Protein AF-A0A2U8VR85-F1 (afdb_monomer_lite)

Sequence (75 aa):
MKARASAPGSLPGSDVPQPWSGVEPEDLEAAARILCTLRPGSRAAEWLMERATYLRAMRSPPSADLRGQSALLLA

Structure (mmCIF, N/CA/C/O backbone):
data_AF-A0A2U8VR85-F1
#
_entry.id   AF-A0A2U8VR85-F1
#
loop_
_atom_site.group_PDB
_atom_site.id
_atom_site.type_symbol
_atom_site.label_atom_id
_atom_site.label_alt_id
_atom_site.label_comp_id
_atom_site.label_asym_id
_atom_site.label_entity_id
_atom_site.label_seq_id
_atom_site.pdbx_PDB_ins_code
_atom_site.Cartn_x
_atom_site.Cartn_y
_atom_site.Cartn_z
_atom_site.occupancy
_atom_site.B_iso_or_equiv
_atom_site.auth_seq_id
_atom_site.auth_comp_id
_atom_site.auth_asym_id
_atom_site.auth_atom_id
_atom_site.pdbx_PDB_model_num
ATOM 1 N N . MET A 1 1 ? 44.098 -35.396 -23.321 1.00 39.97 1 MET A N 1
ATOM 2 C CA . MET A 1 1 ? 43.432 -34.818 -22.132 1.00 39.97 1 MET A CA 1
ATOM 3 C C . MET A 1 1 ? 43.126 -33.355 -22.429 1.00 39.97 1 MET A C 1
ATOM 5 O O . MET A 1 1 ? 44.063 -32.586 -22.573 1.00 39.97 1 MET A O 1
ATOM 9 N N . LYS A 1 2 ? 41.858 -32.978 -22.639 1.00 43.00 2 LYS A N 1
ATOM 10 C CA . LYS A 1 2 ? 41.463 -31.590 -22.936 1.00 43.00 2 LYS A CA 1
ATOM 11 C C . LYS A 1 2 ? 40.457 -31.169 -21.869 1.00 43.00 2 LYS A C 1
ATOM 13 O O . LYS A 1 2 ? 39.348 -31.696 -21.836 1.00 43.00 2 LYS A O 1
ATOM 18 N N . ALA A 1 3 ? 40.890 -30.310 -20.950 1.00 47.59 3 ALA A N 1
ATOM 19 C CA . ALA A 1 3 ? 40.046 -29.787 -19.887 1.00 47.59 3 ALA A CA 1
ATOM 20 C C . ALA A 1 3 ? 38.924 -28.949 -20.517 1.00 47.59 3 ALA A C 1
ATOM 22 O O . ALA A 1 3 ? 39.183 -27.960 -21.204 1.00 47.59 3 ALA A O 1
ATOM 23 N N . ARG A 1 4 ? 37.676 -29.387 -20.330 1.00 47.66 4 ARG A N 1
ATOM 24 C CA . ARG A 1 4 ? 36.493 -28.574 -20.608 1.00 47.66 4 ARG A CA 1
ATOM 25 C C . ARG A 1 4 ? 36.468 -27.459 -19.567 1.00 47.66 4 ARG A C 1
ATOM 27 O O . ARG A 1 4 ? 36.270 -27.732 -18.389 1.00 47.66 4 ARG A O 1
ATOM 34 N N . ALA A 1 5 ? 36.685 -26.226 -20.010 1.00 49.44 5 ALA A N 1
ATOM 35 C CA . ALA A 1 5 ? 36.338 -25.051 -19.231 1.00 49.44 5 ALA A CA 1
ATOM 36 C C . ALA A 1 5 ? 34.815 -25.060 -19.039 1.00 49.44 5 ALA A C 1
ATOM 38 O O . ALA A 1 5 ? 34.058 -24.836 -19.985 1.00 49.44 5 ALA A O 1
ATOM 39 N N . SER A 1 6 ? 34.375 -25.419 -17.835 1.00 49.06 6 SER A N 1
ATOM 40 C CA . SER A 1 6 ? 32.993 -25.255 -17.405 1.00 49.06 6 SER A CA 1
ATOM 41 C C . SER A 1 6 ? 32.653 -23.770 -17.466 1.00 49.06 6 SER A C 1
ATOM 43 O O . SER A 1 6 ? 33.364 -22.945 -16.892 1.00 49.06 6 SER A O 1
ATOM 45 N N . ALA A 1 7 ? 31.592 -23.437 -18.199 1.00 57.72 7 ALA A N 1
ATOM 46 C CA . ALA A 1 7 ? 31.021 -22.100 -18.215 1.00 57.72 7 ALA A CA 1
ATOM 47 C C . ALA A 1 7 ? 30.762 -21.625 -16.771 1.00 57.72 7 ALA A C 1
ATOM 49 O O . ALA A 1 7 ? 30.392 -22.454 -15.931 1.00 57.72 7 ALA A O 1
ATOM 50 N N . PRO A 1 8 ? 30.951 -20.329 -16.461 1.00 51.12 8 PRO A N 1
ATOM 51 C CA . PRO A 1 8 ? 30.590 -19.798 -15.157 1.00 51.12 8 PRO A CA 1
ATOM 52 C C . PRO A 1 8 ? 29.098 -20.049 -14.950 1.00 51.12 8 PRO A C 1
ATOM 54 O O . PRO A 1 8 ? 28.265 -19.583 -15.728 1.00 51.12 8 PRO A O 1
ATOM 57 N N . GLY A 1 9 ? 28.789 -20.865 -13.942 1.00 48.25 9 GLY A N 1
ATOM 58 C CA . GLY A 1 9 ? 27.426 -21.195 -13.571 1.00 48.25 9 GLY A CA 1
ATOM 59 C C . GLY A 1 9 ? 26.634 -19.913 -13.372 1.00 48.25 9 GLY A C 1
ATOM 60 O O . GLY A 1 9 ? 27.042 -19.035 -12.611 1.00 48.25 9 GLY A O 1
ATOM 61 N N . SER A 1 10 ? 25.506 -19.811 -14.072 1.00 51.75 10 SER A N 1
ATOM 62 C CA . SER A 1 10 ? 24.425 -18.921 -13.679 1.00 51.75 10 SER A CA 1
ATOM 63 C C . SER A 1 10 ? 24.191 -19.131 -12.188 1.00 51.75 10 SER A C 1
ATOM 65 O O . SER A 1 10 ? 23.878 -20.244 -11.763 1.00 51.75 10 SER A O 1
ATOM 67 N N . LEU A 1 11 ? 24.409 -18.084 -11.392 1.00 59.50 11 LEU A N 1
ATOM 68 C CA . LEU A 1 11 ? 23.994 -18.080 -9.997 1.00 59.50 11 LEU A CA 1
ATOM 69 C C . LEU A 1 11 ? 22.512 -18.484 -9.987 1.00 59.50 11 LEU A C 1
ATOM 71 O O . LEU A 1 11 ? 21.750 -17.887 -10.757 1.00 59.50 11 LEU A O 1
ATOM 75 N N . PRO A 1 12 ? 22.094 -19.500 -9.206 1.00 56.53 12 PRO A N 1
ATOM 76 C CA . PRO A 1 12 ? 20.676 -19.764 -9.032 1.00 56.53 12 PRO A CA 1
ATOM 77 C C . PRO A 1 12 ? 20.057 -18.443 -8.591 1.00 56.53 12 PRO A C 1
ATOM 79 O O . PRO A 1 12 ? 20.561 -17.809 -7.658 1.00 56.53 12 PRO A O 1
ATOM 82 N N . GLY A 1 13 ? 19.070 -17.973 -9.359 1.00 55.38 13 GLY A N 1
ATOM 83 C CA . GLY A 1 13 ? 18.360 -16.739 -9.066 1.00 55.38 13 GLY A CA 1
ATOM 84 C C . GLY A 1 13 ? 18.034 -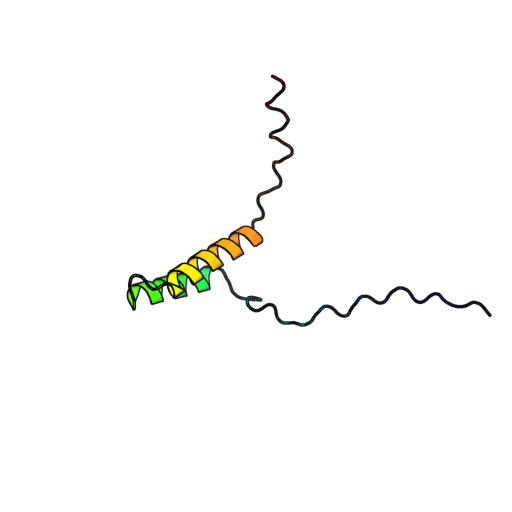16.739 -7.585 1.00 55.38 13 GLY A C 1
ATOM 85 O O . GLY A 1 13 ? 17.567 -17.744 -7.062 1.00 55.38 13 GLY A O 1
ATOM 86 N N . SER A 1 14 ? 18.403 -15.664 -6.899 1.00 54.09 14 SER A N 1
ATOM 87 C CA . SER A 1 14 ? 18.091 -15.489 -5.491 1.00 54.09 14 SER A CA 1
ATOM 88 C C . SER A 1 14 ? 16.571 -15.603 -5.348 1.00 54.09 14 SER A C 1
ATOM 90 O O . SER A 1 14 ? 15.865 -14.623 -5.573 1.00 54.09 14 SER A O 1
ATOM 92 N N . ASP A 1 15 ? 16.074 -16.799 -5.016 1.00 61.12 15 ASP A N 1
ATOM 93 C CA . ASP A 1 15 ? 14.689 -17.134 -4.648 1.00 61.12 15 ASP A CA 1
ATOM 94 C C . ASP A 1 15 ? 14.338 -16.490 -3.295 1.00 61.12 15 ASP A C 1
ATOM 96 O O . ASP A 1 15 ? 13.658 -17.053 -2.443 1.00 61.12 15 ASP A O 1
ATOM 100 N N . VAL A 1 16 ? 14.859 -15.288 -3.052 1.00 62.22 16 VAL 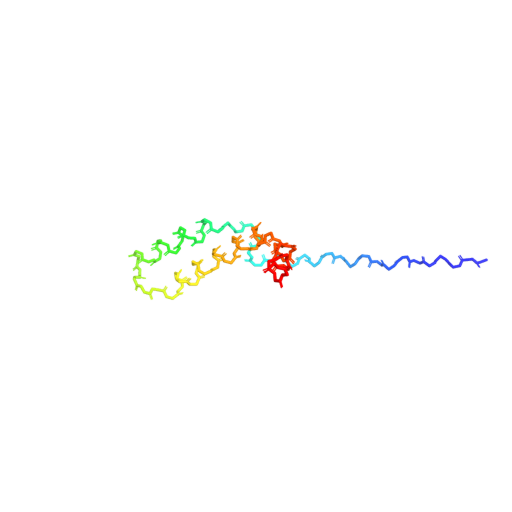A N 1
ATOM 101 C CA . VAL A 1 16 ? 14.404 -14.431 -1.980 1.00 62.22 16 VAL A CA 1
ATOM 102 C C . VAL A 1 16 ? 13.122 -13.809 -2.510 1.00 62.22 16 VAL A C 1
ATOM 104 O O . VAL A 1 16 ? 13.199 -12.969 -3.417 1.00 62.22 16 VAL A O 1
ATOM 107 N N . PRO A 1 17 ? 11.942 -14.214 -1.999 1.00 60.28 17 PRO A N 1
ATOM 108 C CA . PRO A 1 17 ? 10.703 -13.565 -2.372 1.00 60.28 17 PRO A CA 1
ATOM 109 C C . PRO A 1 17 ? 10.875 -12.081 -2.083 1.00 60.28 17 PRO A C 1
ATOM 111 O O . PRO A 1 17 ? 11.091 -11.667 -0.941 1.00 60.28 17 PRO A O 1
ATOM 114 N N . GLN A 1 18 ? 10.848 -11.276 -3.144 1.00 66.94 18 GLN A N 1
ATOM 115 C CA . GLN A 1 18 ? 10.873 -9.836 -2.981 1.00 66.94 18 GLN A CA 1
ATOM 116 C C . GLN A 1 18 ? 9.652 -9.486 -2.127 1.00 66.94 18 GLN A C 1
ATOM 118 O O . GLN A 1 18 ? 8.556 -9.939 -2.460 1.00 66.94 18 GLN A O 1
ATOM 123 N N . PRO A 1 19 ? 9.802 -8.702 -1.047 1.00 68.50 19 PRO A N 1
ATOM 124 C CA . PRO A 1 19 ? 8.754 -8.497 -0.040 1.00 68.50 19 PRO A CA 1
ATOM 125 C C . PRO A 1 19 ? 7.463 -7.842 -0.569 1.00 68.50 19 PRO A C 1
ATOM 127 O O . PRO A 1 19 ? 6.522 -7.634 0.184 1.00 68.50 19 PRO A O 1
ATOM 130 N N . TRP A 1 20 ? 7.417 -7.525 -1.864 1.00 72.00 20 TRP A N 1
ATOM 131 C CA . TRP A 1 20 ? 6.313 -6.885 -2.577 1.00 72.00 20 TRP A CA 1
ATOM 132 C C . TRP A 1 20 ? 6.014 -7.571 -3.917 1.00 72.00 20 TRP A C 1
ATOM 134 O O . TRP A 1 20 ? 5.324 -7.006 -4.762 1.00 72.00 20 TRP A O 1
ATOM 144 N N . SER A 1 21 ? 6.572 -8.765 -4.145 1.00 74.31 21 SER A N 1
ATOM 145 C CA . SER A 1 21 ? 6.274 -9.566 -5.329 1.00 74.31 21 SER A CA 1
ATOM 146 C C . SER A 1 21 ? 4.795 -9.950 -5.310 1.00 74.31 21 SER A C 1
ATOM 148 O O . SER A 1 21 ? 4.334 -10.558 -4.347 1.00 74.31 21 SER A O 1
ATOM 150 N N . GLY A 1 22 ? 4.053 -9.567 -6.351 1.00 83.19 22 GLY A N 1
ATOM 151 C CA . GLY A 1 22 ? 2.613 -9.825 -6.458 1.00 83.19 22 GLY A CA 1
ATOM 152 C C . GLY A 1 22 ? 1.709 -8.850 -5.699 1.00 83.19 22 GLY A C 1
ATOM 153 O O . GLY A 1 22 ? 0.514 -9.104 -5.609 1.00 83.19 22 GLY A O 1
ATOM 154 N N . VAL A 1 23 ? 2.248 -7.752 -5.156 1.00 89.00 23 VAL A N 1
ATOM 155 C CA . VAL A 1 23 ? 1.434 -6.669 -4.587 1.00 89.00 23 VAL A CA 1
ATOM 156 C C . VAL A 1 23 ? 1.162 -5.620 -5.662 1.00 89.00 23 VAL A C 1
ATOM 158 O O . VAL A 1 23 ? 2.101 -5.034 -6.214 1.00 89.00 23 VAL A O 1
ATOM 161 N N . GLU A 1 24 ? -0.117 -5.353 -5.926 1.00 92.38 24 GLU A N 1
ATOM 162 C CA . GLU A 1 24 ? -0.528 -4.322 -6.873 1.00 92.38 24 GLU A CA 1
ATOM 163 C C . GLU A 1 24 ? -0.594 -2.942 -6.193 1.00 92.38 24 GLU A C 1
ATOM 165 O O . GLU A 1 24 ? -0.980 -2.825 -5.024 1.00 92.38 24 GLU A O 1
ATOM 170 N N . PRO A 1 25 ? -0.208 -1.859 -6.892 1.00 92.56 25 PRO A N 1
ATOM 171 C CA . PRO A 1 25 ? -0.280 -0.512 -6.338 1.00 92.56 25 PRO A CA 1
ATOM 172 C C . PRO A 1 25 ? -1.714 -0.109 -5.969 1.00 92.56 25 PRO A C 1
ATOM 174 O O . PRO A 1 25 ? -1.911 0.611 -4.993 1.00 92.56 25 PRO A O 1
ATOM 177 N N . GLU A 1 26 ? -2.714 -0.605 -6.694 1.00 95.00 26 GLU A N 1
ATOM 178 C CA . GLU A 1 26 ? -4.134 -0.372 -6.420 1.00 95.00 26 GLU A CA 1
ATOM 179 C C . GLU A 1 26 ? -4.555 -0.940 -5.054 1.00 95.00 26 GLU A C 1
ATOM 181 O O . GLU A 1 26 ? -5.302 -0.287 -4.320 1.00 95.00 26 GLU A O 1
ATOM 186 N N . ASP A 1 27 ? -4.028 -2.109 -4.676 1.00 94.69 27 ASP A N 1
ATOM 187 C CA . ASP A 1 27 ? -4.324 -2.747 -3.388 1.00 94.69 27 ASP A CA 1
ATOM 188 C C . ASP A 1 27 ? -3.755 -1.932 -2.220 1.00 94.69 27 ASP A C 1
ATOM 190 O O . ASP A 1 27 ? -4.415 -1.735 -1.194 1.00 94.69 27 ASP A O 1
ATOM 194 N N . LEU A 1 28 ? -2.543 -1.393 -2.388 1.00 94.88 28 LEU A N 1
ATOM 195 C CA . LEU A 1 28 ? -1.908 -0.523 -1.397 1.00 94.88 28 LEU A CA 1
ATOM 196 C C . LEU A 1 28 ? -2.681 0.789 -1.215 1.00 94.88 28 LEU A C 1
ATOM 198 O O . LEU A 1 28 ? -2.849 1.251 -0.086 1.00 94.88 28 LEU A O 1
ATOM 202 N N . GLU A 1 29 ? -3.200 1.375 -2.294 1.00 96.00 29 GLU A N 1
ATOM 203 C CA . GLU A 1 29 ? -4.039 2.573 -2.209 1.00 96.00 29 GLU A CA 1
ATOM 204 C C . GLU A 1 29 ? -5.383 2.308 -1.542 1.00 96.00 29 GLU A C 1
ATOM 206 O O . GLU A 1 29 ? -5.845 3.129 -0.746 1.00 96.00 29 GLU A O 1
ATOM 211 N N . ALA A 1 30 ? -6.017 1.175 -1.848 1.00 96.38 30 ALA A N 1
ATOM 212 C CA . ALA A 1 30 ? -7.255 0.773 -1.197 1.00 96.38 30 ALA A CA 1
ATOM 213 C C . ALA A 1 30 ? -7.040 0.608 0.316 1.00 96.38 30 ALA A C 1
ATOM 215 O O . ALA A 1 30 ? -7.783 1.189 1.112 1.00 96.38 30 ALA A O 1
ATOM 216 N N . ALA A 1 31 ? -5.971 -0.090 0.715 1.00 95.44 31 ALA A N 1
ATOM 217 C CA . ALA A 1 31 ? -5.587 -0.240 2.115 1.00 95.44 31 ALA A CA 1
ATOM 218 C C . ALA A 1 31 ? -5.290 1.113 2.783 1.00 95.44 31 ALA A C 1
ATOM 220 O O . ALA A 1 31 ? -5.764 1.368 3.891 1.00 95.44 31 ALA A O 1
ATOM 221 N N . ALA A 1 32 ? -4.574 2.014 2.102 1.00 96.00 32 ALA A N 1
ATOM 222 C CA . ALA A 1 32 ? -4.294 3.356 2.606 1.00 96.00 32 ALA A CA 1
ATOM 223 C C . ALA A 1 32 ? -5.576 4.170 2.832 1.00 96.00 32 ALA A C 1
ATOM 225 O O . ALA A 1 32 ? -5.725 4.803 3.874 1.00 96.00 32 ALA A O 1
ATOM 226 N N . ARG A 1 33 ? -6.530 4.127 1.892 1.00 95.12 33 ARG A N 1
ATOM 227 C CA . ARG A 1 33 ? -7.819 4.830 2.012 1.00 95.12 33 ARG A CA 1
ATOM 228 C C . ARG A 1 33 ? -8.636 4.311 3.191 1.00 95.12 33 ARG A C 1
ATOM 230 O O . ARG A 1 33 ? -9.142 5.122 3.961 1.00 95.12 33 ARG A O 1
ATOM 237 N N . ILE A 1 34 ? -8.714 2.989 3.365 1.00 96.69 34 ILE A N 1
ATOM 238 C CA . ILE A 1 34 ? -9.365 2.367 4.530 1.00 96.69 34 ILE A CA 1
ATOM 239 C C . ILE A 1 34 ? -8.668 2.811 5.821 1.00 96.69 34 ILE A C 1
ATOM 241 O O . ILE A 1 34 ? -9.316 3.165 6.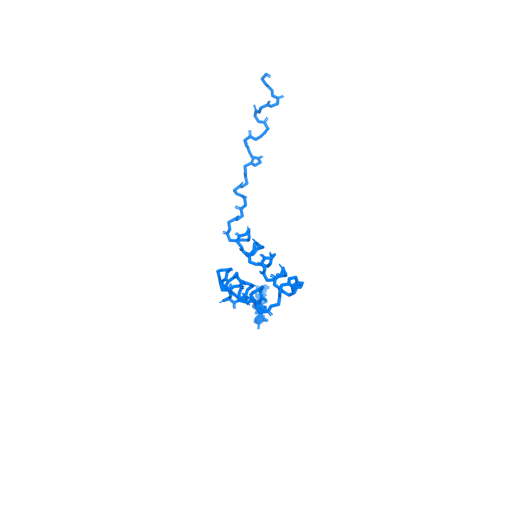800 1.00 96.69 34 ILE A O 1
ATOM 245 N N . LEU A 1 35 ? -7.338 2.848 5.835 1.00 95.50 35 LEU A N 1
ATOM 246 C CA . LEU A 1 35 ? -6.608 3.255 7.027 1.00 95.50 35 LEU A CA 1
ATOM 247 C C . LEU A 1 35 ? -6.802 4.744 7.348 1.00 95.50 35 LEU A C 1
ATOM 249 O O . LEU A 1 35 ? -6.917 5.092 8.519 1.00 95.50 35 LEU A O 1
ATOM 253 N N . CYS A 1 36 ? -6.899 5.609 6.338 1.00 94.31 36 CYS A N 1
ATOM 254 C CA . CYS A 1 36 ? -7.232 7.023 6.511 1.00 94.31 36 CYS A CA 1
ATOM 255 C C . CYS A 1 36 ? -8.638 7.231 7.084 1.00 94.31 36 CYS A C 1
ATOM 257 O O . CYS A 1 36 ? -8.824 8.160 7.869 1.00 94.31 36 CYS A O 1
ATOM 259 N N . THR A 1 37 ? -9.619 6.391 6.726 1.00 94.06 37 THR A N 1
ATOM 260 C CA . THR A 1 37 ? -10.978 6.501 7.286 1.00 94.06 37 THR A CA 1
ATOM 261 C C . THR A 1 37 ? -11.024 6.071 8.749 1.00 94.06 37 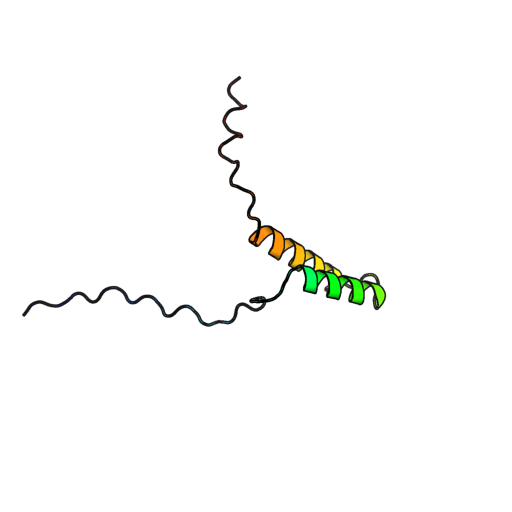THR A C 1
ATOM 263 O O . THR A 1 37 ? -11.700 6.705 9.554 1.00 94.06 37 THR A O 1
ATOM 266 N N . LEU A 1 38 ? -10.272 5.028 9.107 1.00 95.06 38 LEU A N 1
ATOM 267 C CA . LEU A 1 38 ? -10.190 4.524 10.479 1.00 95.06 38 LEU A CA 1
ATOM 268 C C . LEU A 1 38 ? -9.307 5.398 11.375 1.00 95.06 38 LEU A C 1
ATOM 270 O O . LEU A 1 38 ? -9.569 5.538 12.569 1.00 95.06 38 LEU A O 1
ATOM 274 N N . ARG A 1 39 ? -8.238 5.968 10.814 1.00 94.88 39 ARG A N 1
ATOM 275 C CA . ARG A 1 39 ? -7.254 6.777 11.532 1.00 94.88 39 ARG A CA 1
ATOM 276 C C . ARG A 1 39 ? -6.730 7.912 10.642 1.00 94.88 39 ARG A C 1
ATOM 278 O O . ARG A 1 39 ? -5.695 7.757 9.984 1.00 94.88 39 ARG A O 1
ATOM 285 N N . PRO A 1 40 ? -7.397 9.075 10.660 1.00 91.94 40 PRO A N 1
ATOM 286 C CA . PRO A 1 40 ? -6.916 10.266 9.971 1.00 91.94 40 PRO A CA 1
ATOM 287 C C . PRO A 1 40 ? -5.495 10.634 10.424 1.00 91.94 40 PRO A C 1
ATOM 289 O O . PRO A 1 40 ? -5.192 10.599 11.617 1.00 91.94 40 PRO A O 1
ATOM 292 N N . GLY A 1 41 ? -4.609 10.952 9.476 1.00 91.12 41 GLY A N 1
ATOM 293 C CA . GLY A 1 41 ? -3.199 11.263 9.762 1.00 91.12 41 GLY A CA 1
ATOM 294 C C . GLY A 1 41 ? -2.330 10.044 10.104 1.00 91.12 41 GLY A C 1
ATOM 295 O O . GLY A 1 41 ? -1.279 10.176 10.732 1.00 91.12 41 GLY A O 1
ATOM 296 N N . SER A 1 42 ? -2.764 8.831 9.748 1.00 95.56 42 SER A N 1
ATOM 297 C CA . SER A 1 42 ? -1.944 7.634 9.923 1.00 95.56 42 SER A CA 1
ATOM 298 C C . SER A 1 42 ? -0.731 7.654 8.993 1.00 95.56 42 SER A C 1
ATOM 300 O O . SER A 1 42 ? -0.859 7.474 7.784 1.00 95.56 42 SER A O 1
ATOM 302 N N . ARG A 1 43 ? 0.470 7.735 9.573 1.00 96.31 43 ARG A N 1
ATOM 303 C CA . ARG A 1 43 ? 1.742 7.626 8.837 1.00 96.31 43 ARG A CA 1
ATOM 304 C C . ARG A 1 43 ? 1.886 6.318 8.050 1.00 96.31 43 ARG A C 1
ATOM 306 O O . ARG A 1 43 ? 2.565 6.267 7.033 1.00 96.31 43 ARG A O 1
ATOM 313 N N . ALA A 1 44 ? 1.227 5.249 8.500 1.00 93.81 44 ALA A N 1
ATOM 314 C CA . ALA A 1 44 ? 1.186 3.997 7.751 1.00 93.81 44 ALA A CA 1
ATOM 315 C C . ALA A 1 44 ? 0.361 4.122 6.456 1.00 93.81 44 ALA A C 1
ATOM 317 O O . ALA A 1 44 ? 0.695 3.477 5.470 1.00 93.81 44 ALA A O 1
ATOM 318 N N . ALA A 1 45 ? -0.675 4.968 6.426 1.00 94.31 45 ALA A N 1
ATOM 319 C CA . ALA A 1 45 ? -1.468 5.203 5.220 1.00 94.31 45 ALA A CA 1
ATOM 320 C C . ALA A 1 45 ? -0.668 6.009 4.192 1.00 94.31 45 ALA A C 1
ATOM 322 O O . ALA A 1 45 ? -0.654 5.662 3.014 1.00 94.31 45 ALA A O 1
ATOM 323 N N . GLU A 1 46 ? 0.050 7.035 4.657 1.00 94.62 46 GLU A N 1
ATOM 324 C CA . GLU A 1 46 ? 0.986 7.813 3.836 1.00 94.62 46 GLU A CA 1
ATOM 325 C C . GLU A 1 46 ? 2.035 6.898 3.197 1.00 94.62 46 GLU A C 1
ATOM 327 O O . GLU A 1 46 ? 2.206 6.903 1.980 1.00 94.62 46 GLU A O 1
ATOM 332 N N . TRP A 1 47 ? 2.654 6.025 3.996 1.00 95.69 47 TRP A N 1
ATOM 333 C CA . TRP A 1 47 ? 3.658 5.083 3.507 1.00 95.69 47 TRP A CA 1
ATOM 334 C C . TRP A 1 47 ? 3.108 4.102 2.460 1.00 95.69 47 TRP A C 1
ATOM 336 O O . TRP A 1 47 ? 3.775 3.814 1.466 1.00 95.69 47 TRP A O 1
ATOM 346 N N . LEU A 1 48 ? 1.877 3.611 2.640 1.00 95.38 48 LEU A N 1
ATOM 347 C CA . LEU A 1 48 ? 1.213 2.760 1.649 1.00 95.38 48 LEU A CA 1
ATOM 348 C C . LEU A 1 48 ? 0.970 3.509 0.327 1.00 95.38 48 LEU A C 1
ATOM 350 O O . LEU A 1 48 ? 1.214 2.943 -0.740 1.00 95.38 48 LEU A O 1
ATOM 354 N N . MET A 1 49 ? 0.563 4.783 0.375 1.00 95.12 49 MET A N 1
ATOM 355 C CA . MET A 1 49 ? 0.391 5.613 -0.827 1.00 95.12 49 MET A CA 1
ATOM 356 C C . MET A 1 49 ? 1.718 5.930 -1.529 1.00 95.12 49 MET A C 1
ATOM 358 O O . MET A 1 49 ? 1.815 5.817 -2.756 1.00 95.12 49 MET A O 1
ATOM 362 N N . GLU A 1 50 ? 2.760 6.285 -0.776 1.00 94.62 50 GLU A N 1
ATOM 363 C CA . GLU A 1 50 ? 4.112 6.476 -1.315 1.00 94.62 50 GLU A CA 1
ATOM 364 C C . GLU A 1 50 ? 4.609 5.200 -1.999 1.00 94.62 50 GLU A C 1
ATOM 366 O O . GLU A 1 50 ? 5.159 5.238 -3.106 1.00 94.62 50 GLU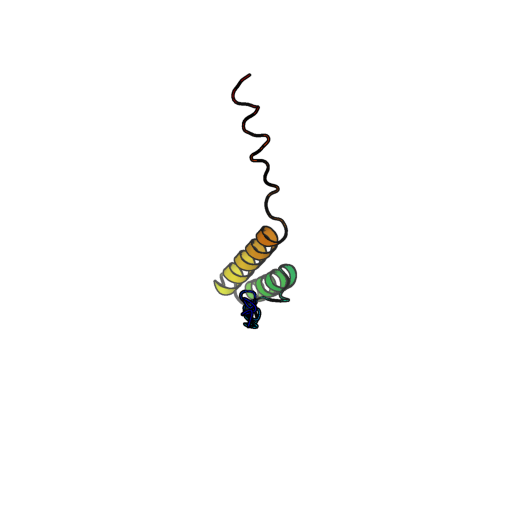 A O 1
ATOM 371 N N . ARG A 1 51 ? 4.362 4.041 -1.379 1.00 92.56 51 ARG A N 1
ATOM 372 C CA . ARG A 1 51 ? 4.776 2.754 -1.931 1.00 92.56 51 ARG A CA 1
ATOM 373 C C . ARG A 1 51 ? 4.009 2.389 -3.200 1.00 92.56 51 A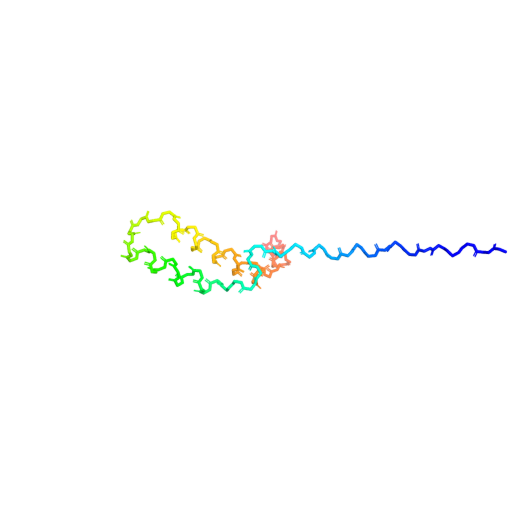RG A C 1
ATOM 375 O O . ARG A 1 51 ? 4.637 1.930 -4.154 1.00 92.56 51 ARG A O 1
ATOM 382 N N . ALA A 1 52 ? 2.699 2.628 -3.246 1.00 93.81 52 ALA A N 1
ATOM 383 C CA . ALA A 1 52 ? 1.899 2.456 -4.457 1.00 93.81 52 ALA A CA 1
ATOM 384 C C . ALA A 1 52 ? 2.442 3.313 -5.612 1.00 93.81 52 ALA A C 1
ATOM 386 O O . ALA A 1 52 ? 2.632 2.828 -6.729 1.00 93.81 52 ALA A O 1
ATOM 387 N N . THR A 1 53 ? 2.779 4.570 -5.320 1.00 93.19 53 THR A N 1
ATOM 388 C CA . THR A 1 53 ? 3.362 5.506 -6.292 1.00 93.19 53 THR A CA 1
ATOM 389 C C . THR A 1 53 ? 4.698 4.991 -6.823 1.00 93.19 53 THR A C 1
ATOM 391 O O . THR A 1 53 ? 4.913 4.953 -8.036 1.00 93.19 53 THR A O 1
ATOM 394 N N . TYR A 1 54 ? 5.571 4.516 -5.933 1.00 90.44 54 TYR A N 1
ATOM 395 C CA . TYR A 1 54 ? 6.840 3.903 -6.313 1.00 90.44 54 TYR A CA 1
ATOM 396 C C . TYR A 1 54 ? 6.653 2.692 -7.238 1.00 90.44 54 TYR A C 1
ATOM 398 O O . TYR A 1 54 ? 7.331 2.589 -8.259 1.00 90.44 54 TYR A O 1
ATOM 406 N N . LEU A 1 55 ? 5.719 1.785 -6.925 1.00 89.62 55 LEU A N 1
ATOM 407 C CA . LEU A 1 55 ? 5.462 0.616 -7.772 1.00 89.62 55 LEU A CA 1
ATOM 408 C C . LEU A 1 55 ? 4.972 1.018 -9.168 1.00 89.62 55 LEU A C 1
ATOM 410 O O . LEU A 1 55 ? 5.399 0.413 -10.151 1.00 89.62 55 LEU A O 1
ATOM 414 N N . ARG A 1 56 ? 4.148 2.067 -9.289 1.00 88.06 56 ARG A N 1
ATOM 415 C CA . ARG A 1 56 ? 3.745 2.591 -10.604 1.00 88.06 56 ARG A CA 1
ATOM 416 C C . ARG A 1 56 ? 4.911 3.189 -11.377 1.00 88.06 56 ARG A C 1
ATOM 418 O O . ARG A 1 56 ? 5.042 2.901 -12.560 1.00 88.06 56 ARG A O 1
ATOM 425 N N . ALA A 1 57 ? 5.780 3.952 -10.719 1.00 87.44 57 ALA A N 1
ATOM 426 C CA . ALA A 1 57 ? 6.971 4.516 -11.355 1.00 87.44 57 ALA A CA 1
ATOM 427 C C . ALA A 1 57 ? 7.943 3.429 -11.845 1.00 87.44 57 ALA A C 1
ATOM 429 O O . ALA A 1 57 ? 8.561 3.571 -12.895 1.00 87.44 57 ALA A O 1
ATOM 430 N N . MET A 1 58 ? 8.050 2.316 -11.116 1.00 84.69 58 MET A N 1
ATOM 431 C CA . MET A 1 58 ? 8.860 1.168 -11.534 1.00 84.69 58 MET A CA 1
ATOM 432 C C . MET A 1 58 ? 8.251 0.409 -12.723 1.00 84.69 58 MET A C 1
ATOM 434 O O . MET A 1 58 ? 8.991 -0.147 -13.531 1.00 84.69 58 MET A O 1
ATOM 438 N N . ARG A 1 59 ? 6.915 0.367 -12.832 1.00 81.75 59 ARG A N 1
ATOM 439 C CA . ARG A 1 59 ? 6.188 -0.302 -13.930 1.00 81.75 59 ARG A CA 1
ATOM 440 C C . ARG A 1 59 ? 6.103 0.549 -15.195 1.00 81.75 59 ARG A C 1
ATOM 442 O O . ARG A 1 59 ? 6.149 0.008 -16.294 1.00 81.75 59 ARG A O 1
ATOM 449 N N . SER A 1 60 ? 6.018 1.861 -15.025 1.00 68.94 60 SER A N 1
ATOM 450 C CA . SER A 1 60 ? 6.075 2.860 -16.086 1.00 68.94 60 SER A CA 1
ATOM 451 C C . SER A 1 60 ? 7.353 3.672 -15.903 1.00 68.94 60 SER A C 1
ATOM 453 O O . SER A 1 60 ? 7.268 4.824 -15.461 1.00 68.94 60 SER A O 1
ATOM 455 N N . PRO A 1 61 ? 8.542 3.094 -16.184 1.00 60.44 61 PRO A N 1
ATOM 456 C CA . PRO A 1 61 ? 9.759 3.886 -16.170 1.00 60.44 61 PRO A CA 1
ATOM 457 C C . PRO A 1 61 ? 9.525 5.082 -17.095 1.00 60.44 61 PRO A C 1
ATOM 459 O O . PRO A 1 61 ? 8.936 4.890 -18.166 1.00 60.44 61 PRO A O 1
ATOM 462 N N . PRO A 1 62 ? 9.928 6.306 -16.709 1.00 58.78 62 PRO A N 1
ATOM 463 C CA . PRO A 1 62 ? 9.882 7.417 -17.637 1.00 58.78 62 PRO A CA 1
ATOM 464 C C . PRO A 1 62 ? 10.639 6.950 -18.870 1.00 58.78 62 PRO A C 1
ATOM 466 O O . PRO A 1 62 ? 11.828 6.625 -18.785 1.00 58.78 62 PRO A O 1
ATOM 469 N N . SER A 1 63 ? 9.921 6.820 -19.988 1.00 52.72 63 SER A N 1
ATOM 470 C CA . SER A 1 63 ? 10.515 6.624 -21.299 1.00 52.72 63 SER A CA 1
ATOM 471 C C . SER A 1 63 ? 11.715 7.546 -21.340 1.00 52.72 63 SER A C 1
ATOM 473 O O . SER A 1 63 ? 11.575 8.727 -21.022 1.00 52.72 63 SER A O 1
ATOM 475 N N . ALA A 1 64 ? 12.894 6.985 -21.588 1.00 52.25 64 ALA A N 1
ATOM 476 C CA . ALA A 1 64 ? 14.146 7.711 -21.612 1.00 52.25 64 ALA A CA 1
ATOM 477 C C . ALA A 1 64 ? 14.115 8.754 -22.743 1.00 52.25 64 ALA A C 1
ATOM 479 O O . ALA A 1 64 ? 14.756 8.594 -23.775 1.00 52.25 64 ALA A O 1
ATOM 480 N N . ASP A 1 65 ? 13.383 9.845 -22.541 1.00 49.88 65 ASP A N 1
ATOM 481 C CA . ASP A 1 65 ? 13.308 11.016 -23.404 1.00 49.88 65 ASP A CA 1
ATOM 482 C C . ASP A 1 65 ? 14.414 12.012 -23.018 1.00 49.88 65 ASP A C 1
ATOM 484 O O . ASP A 1 65 ? 14.269 13.233 -22.967 1.00 49.88 65 ASP A O 1
ATOM 488 N N . LEU A 1 66 ? 15.585 11.443 -22.728 1.00 49.97 66 LEU A N 1
ATOM 489 C CA . LEU A 1 66 ? 16.876 12.126 -22.707 1.00 49.97 66 LEU A CA 1
ATOM 490 C C . LEU A 1 66 ? 17.549 12.059 -24.087 1.00 49.97 66 LEU A C 1
ATOM 492 O O . LEU A 1 66 ? 18.742 12.316 -24.205 1.00 49.97 66 LEU A O 1
ATOM 496 N N . ARG A 1 67 ? 16.799 11.709 -25.142 1.00 52.97 67 ARG A N 1
ATOM 497 C CA . ARG A 1 67 ? 17.254 11.835 -26.533 1.00 52.97 67 ARG A CA 1
ATOM 498 C C . ARG A 1 67 ? 16.591 12.990 -27.295 1.00 52.97 67 ARG A C 1
ATOM 500 O O . ARG A 1 67 ? 17.116 13.368 -28.335 1.00 52.97 67 ARG A O 1
ATOM 507 N N . GLY A 1 68 ? 15.511 13.585 -26.771 1.00 47.38 68 GLY A N 1
ATOM 508 C CA . GLY A 1 68 ? 14.848 14.759 -27.358 1.00 47.38 68 GLY A CA 1
ATOM 509 C C . GLY A 1 68 ? 15.286 16.116 -26.786 1.00 47.38 68 GLY A C 1
ATOM 510 O O . GLY A 1 68 ? 15.238 17.121 -27.488 1.00 47.38 68 GLY A O 1
ATOM 511 N N . GLN A 1 69 ? 15.774 16.173 -25.540 1.00 48.00 69 GLN A N 1
ATOM 512 C CA . GLN A 1 69 ? 16.101 17.450 -24.873 1.00 48.00 69 GLN A CA 1
ATOM 513 C C . GLN A 1 69 ? 17.462 18.052 -25.267 1.00 48.00 69 GLN A C 1
ATOM 515 O O . GLN A 1 69 ? 17.712 19.223 -24.995 1.00 48.00 69 GLN A O 1
ATOM 520 N N . SER A 1 70 ? 18.328 17.309 -25.962 1.00 49.03 70 SER A N 1
ATOM 521 C CA . SER A 1 70 ? 19.577 17.860 -26.518 1.00 49.03 70 SER A CA 1
ATOM 522 C C . SER A 1 70 ? 19.383 18.573 -27.863 1.00 49.03 70 SER A C 1
ATOM 524 O O . SER A 1 70 ? 20.291 19.265 -28.311 1.00 49.03 70 SER A O 1
ATOM 526 N N . ALA A 1 71 ? 18.219 18.432 -28.509 1.00 48.47 71 ALA A N 1
ATOM 527 C CA . ALA A 1 71 ? 17.942 19.051 -29.809 1.00 48.47 71 ALA A CA 1
ATOM 528 C C . ALA A 1 71 ? 17.402 20.492 -29.712 1.00 48.47 71 ALA A C 1
ATOM 530 O O . ALA A 1 71 ? 17.347 21.186 -30.721 1.00 48.47 71 ALA A O 1
ATOM 531 N N . LEU A 1 72 ? 17.032 20.961 -28.514 1.00 52.78 72 LEU A N 1
ATOM 532 C CA . LEU A 1 72 ? 16.503 22.316 -28.292 1.00 52.78 72 LEU A CA 1
ATOM 533 C C . LEU A 1 72 ? 17.547 23.323 -27.780 1.00 52.78 72 LEU A C 1
ATOM 535 O O . LEU A 1 72 ? 17.195 24.466 -27.517 1.00 52.78 72 LEU A O 1
ATOM 539 N N . LEU A 1 73 ? 18.823 22.932 -27.656 1.00 51.38 73 LEU A N 1
ATOM 540 C CA . LEU A 1 73 ? 19.899 23.829 -27.204 1.00 51.38 73 LEU A CA 1
ATOM 541 C C . LEU A 1 73 ? 20.793 24.367 -28.344 1.00 51.38 73 LEU A C 1
ATOM 543 O O . LEU A 1 73 ? 21.833 24.960 -28.070 1.00 51.38 73 LEU A O 1
ATOM 547 N N . LEU A 1 74 ? 20.418 24.139 -29.610 1.00 53.62 74 LEU A N 1
ATOM 548 C CA . LEU A 1 74 ? 21.167 24.575 -30.803 1.00 53.62 74 LEU A CA 1
ATOM 549 C C . LEU A 1 74 ? 20.279 25.219 -31.891 1.00 53.62 74 LEU A C 1
ATOM 551 O O . LEU A 1 74 ? 20.628 25.158 -33.069 1.00 53.62 74 LEU A O 1
ATOM 555 N N . ALA A 1 75 ? 19.151 25.830 -31.517 1.00 43.78 75 ALA A N 1
ATOM 556 C CA . ALA A 1 75 ? 18.348 26.661 -32.421 1.00 43.78 75 ALA A CA 1
ATOM 557 C C . ALA A 1 75 ? 18.403 28.134 -32.002 1.00 43.78 75 ALA A C 1
ATOM 559 O O . ALA A 1 75 ? 18.311 28.389 -30.780 1.00 43.78 75 ALA A O 1
#

pLDDT: mean 73.97, std 20.19, range [39.97, 96.69]

Organism: NCBI:txid2202828

Radius of gyration: 22.46 Å; chains: 1; bounding box: 54×62×44 Å

Foldseek 3Di:
DDDPPDDDDDDPPPPPPDPCVPPALVNLQVVLVVCCVVPPPDPSSVVSNVVSVVVVCVVCPPPPCVVVPVVVPPD

Secondary structure (DSSP, 8-state):
-----PPPPPPP------TTTT--HHHHHHHHHHHHHHSTT-HHHHHHHHHHHHHHHHHS-----TTTTTTTS--